Protein AF-A0A959V7H9-F1 (afdb_monomer_lite)

Structure (mmCIF, N/CA/C/O backbone):
data_AF-A0A959V7H9-F1
#
_entry.id   AF-A0A959V7H9-F1
#
loop_
_atom_site.group_PDB
_atom_site.id
_atom_site.type_symbol
_atom_site.label_atom_id
_atom_site.label_alt_id
_atom_site.label_comp_id
_atom_site.label_asym_id
_atom_site.label_entity_id
_atom_site.label_seq_id
_atom_site.pdbx_PDB_ins_code
_atom_site.Cartn_x
_atom_site.Cartn_y
_atom_site.Cartn_z
_atom_site.occupancy
_atom_site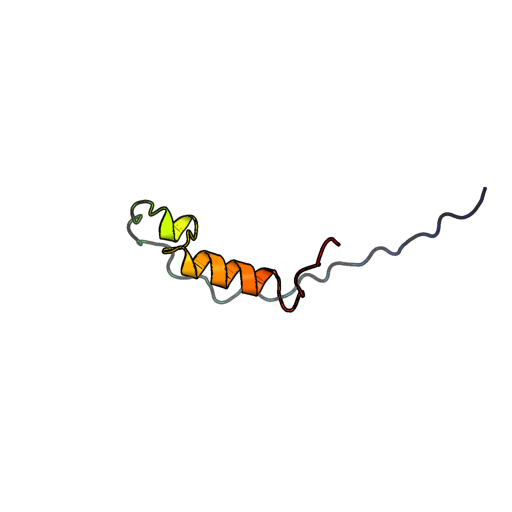.B_iso_or_equiv
_atom_site.auth_seq_id
_atom_site.auth_comp_id
_atom_site.auth_asym_id
_atom_site.auth_atom_id
_atom_site.pdbx_PDB_model_num
ATOM 1 N N . MET A 1 1 ? 26.559 -3.087 45.698 1.00 52.75 1 MET A N 1
ATOM 2 C CA . MET A 1 1 ? 27.576 -3.664 44.785 1.00 52.75 1 MET A CA 1
ATOM 3 C C . MET A 1 1 ? 27.424 -5.176 44.788 1.00 52.75 1 MET A C 1
ATOM 5 O O . MET A 1 1 ? 27.236 -5.714 45.874 1.00 52.75 1 MET A O 1
ATOM 9 N N . LYS A 1 2 ? 27.599 -5.806 43.610 1.00 53.72 2 LYS A N 1
ATOM 10 C CA . LYS A 1 2 ? 27.401 -7.238 43.262 1.00 53.72 2 LYS A CA 1
ATOM 11 C C . LYS A 1 2 ? 25.919 -7.515 42.956 1.00 53.72 2 LYS A C 1
ATOM 13 O O . LYS A 1 2 ? 25.096 -7.254 43.816 1.00 53.72 2 LYS A O 1
ATOM 18 N N . ASN A 1 3 ? 25.505 -7.930 41.758 1.00 49.41 3 ASN A N 1
ATOM 19 C CA . ASN A 1 3 ? 26.048 -8.952 40.857 1.00 49.41 3 ASN A CA 1
ATOM 20 C C . ASN A 1 3 ? 25.496 -8.781 39.416 1.00 49.41 3 ASN A C 1
ATOM 22 O O . ASN A 1 3 ? 24.309 -8.955 39.167 1.00 49.41 3 ASN A O 1
ATOM 26 N N . THR A 1 4 ? 26.357 -8.479 38.441 1.00 56.03 4 THR A N 1
ATOM 27 C CA . THR A 1 4 ? 26.015 -8.551 37.010 1.00 56.03 4 THR A CA 1
ATOM 28 C C . THR A 1 4 ? 26.040 -10.011 36.562 1.00 56.03 4 THR A C 1
ATOM 30 O O . THR A 1 4 ? 27.114 -10.594 36.399 1.00 56.03 4 THR A O 1
ATOM 33 N N . GLY A 1 5 ? 24.860 -10.609 36.400 1.00 56.16 5 GLY A N 1
ATOM 34 C CA . GLY A 1 5 ? 24.701 -11.906 35.749 1.00 56.16 5 GLY A CA 1
ATOM 35 C C . GLY A 1 5 ? 25.052 -11.796 34.266 1.00 56.16 5 GLY A C 1
ATOM 36 O O . GLY A 1 5 ? 24.529 -10.940 33.560 1.00 56.16 5 GLY A O 1
ATOM 37 N N . ARG A 1 6 ? 25.978 -12.639 33.819 1.00 62.09 6 ARG A N 1
ATOM 38 C CA . ARG A 1 6 ? 26.382 -12.820 32.422 1.00 62.09 6 ARG A CA 1
ATOM 39 C C . ARG A 1 6 ? 25.272 -13.564 31.669 1.00 62.09 6 ARG A C 1
ATOM 41 O O . ARG A 1 6 ? 24.907 -14.638 32.136 1.00 62.09 6 ARG A O 1
ATOM 48 N N . PRO A 1 7 ? 24.798 -13.090 30.505 1.00 58.59 7 PRO A N 1
ATOM 49 C CA . PRO A 1 7 ? 24.125 -13.967 29.561 1.00 58.59 7 PRO A CA 1
ATOM 50 C C . PRO A 1 7 ? 25.101 -14.431 28.467 1.00 58.59 7 PRO A C 1
ATOM 52 O O . PRO A 1 7 ? 25.643 -13.643 27.696 1.00 58.59 7 PRO A O 1
ATOM 55 N N . GLU A 1 8 ? 25.389 -15.730 28.529 1.00 57.72 8 GLU A N 1
ATOM 56 C CA . GLU A 1 8 ? 25.620 -16.710 27.459 1.00 57.72 8 GLU A CA 1
ATOM 57 C C . GLU A 1 8 ? 25.673 -16.168 26.006 1.00 57.72 8 GLU A C 1
ATOM 59 O O . GLU A 1 8 ? 24.709 -15.608 25.486 1.00 57.72 8 GLU A O 1
ATOM 64 N N . MET A 1 9 ? 26.788 -16.421 25.311 1.00 56.56 9 MET A N 1
ATOM 65 C CA . MET A 1 9 ? 26.914 -16.252 23.858 1.00 56.56 9 MET A CA 1
ATOM 66 C C . MET A 1 9 ? 26.142 -17.375 23.150 1.00 56.56 9 MET A C 1
ATOM 68 O O . MET A 1 9 ? 26.610 -18.512 23.114 1.00 56.56 9 MET A O 1
ATOM 72 N N . GLY A 1 10 ? 24.977 -17.064 22.582 1.00 56.41 10 GLY A N 1
ATOM 73 C CA . GLY A 1 10 ? 24.268 -17.967 21.674 1.00 56.41 10 GLY A CA 1
ATOM 74 C C . GLY A 1 10 ? 24.952 -18.004 20.308 1.00 56.41 10 GLY A C 1
ATOM 75 O O . GLY A 1 10 ? 25.094 -16.973 19.652 1.00 56.41 10 GLY A O 1
ATOM 76 N N . THR A 1 11 ? 25.397 -19.180 19.874 1.00 55.72 11 THR A N 1
ATOM 77 C CA . THR A 1 11 ? 25.946 -19.404 18.535 1.00 55.72 11 THR A CA 1
ATOM 78 C C . THR A 1 11 ? 24.811 -19.436 17.508 1.00 55.72 11 THR A C 1
ATOM 80 O O . THR A 1 11 ? 23.892 -20.247 17.592 1.00 55.72 11 THR A O 1
ATOM 83 N N . VAL A 1 12 ? 24.859 -18.543 16.519 1.00 57.41 12 VAL A N 1
ATOM 84 C CA . VAL A 1 12 ? 23.960 -18.587 15.358 1.00 57.41 12 VAL A CA 1
ATOM 85 C C . VAL A 1 12 ? 24.351 -19.757 14.457 1.00 57.41 12 VAL A C 1
ATOM 87 O O . VAL A 1 12 ? 25.403 -19.742 13.820 1.00 57.41 12 VAL A O 1
ATOM 90 N N . SER A 1 13 ? 23.497 -20.780 14.419 1.00 49.41 13 SER A N 1
ATOM 91 C CA . SER A 1 13 ? 23.589 -21.890 13.470 1.00 49.41 13 SER A CA 1
ATOM 92 C C . SER A 1 13 ? 23.071 -21.430 12.106 1.00 49.41 13 SER A C 1
ATOM 94 O O . SER A 1 13 ? 21.870 -21.432 11.847 1.00 49.41 13 SER A O 1
ATOM 96 N N . LEU A 1 14 ? 23.987 -20.991 11.243 1.00 59.16 14 LEU A N 1
ATOM 97 C CA . LEU A 1 14 ? 23.746 -20.786 9.817 1.00 59.16 14 LEU A CA 1
ATOM 98 C C . LEU A 1 14 ? 23.753 -22.152 9.133 1.00 59.16 14 LEU A C 1
ATOM 100 O O . LEU A 1 14 ? 24.817 -22.742 9.009 1.00 59.16 14 LEU A O 1
ATOM 104 N N . THR A 1 15 ? 22.596 -22.658 8.709 1.00 57.19 15 THR A N 1
ATOM 105 C CA . THR A 1 15 ? 22.466 -23.580 7.562 1.00 57.19 15 THR A CA 1
ATOM 106 C C . THR A 1 15 ? 20.988 -23.858 7.279 1.00 57.19 15 THR A C 1
ATOM 108 O O . THR A 1 15 ? 20.368 -24.726 7.883 1.00 57.19 15 THR A O 1
ATOM 111 N N . ALA A 1 16 ? 20.423 -23.133 6.318 1.00 49.12 16 ALA A N 1
ATOM 112 C CA . ALA A 1 16 ? 19.336 -23.647 5.497 1.00 49.12 16 ALA A CA 1
ATOM 113 C C . ALA A 1 16 ? 19.695 -23.299 4.052 1.00 49.12 16 ALA A C 1
ATOM 115 O O . ALA A 1 16 ? 20.040 -22.162 3.736 1.00 49.12 16 ALA A O 1
ATOM 116 N N . THR A 1 17 ? 19.767 -24.352 3.255 1.00 46.25 17 THR A N 1
ATOM 117 C CA . THR A 1 17 ? 20.435 -24.498 1.967 1.00 46.25 17 THR A CA 1
ATOM 118 C C . THR A 1 17 ? 19.910 -23.535 0.910 1.00 46.25 17 THR A C 1
ATOM 120 O O . THR A 1 17 ? 18.717 -23.499 0.626 1.00 46.25 17 THR A O 1
ATOM 123 N N . ALA A 1 18 ? 20.841 -22.773 0.339 1.00 51.66 18 ALA A N 1
ATOM 124 C CA . ALA A 1 18 ? 20.666 -21.981 -0.862 1.00 51.66 18 ALA A CA 1
ATOM 125 C C . ALA A 1 18 ? 20.871 -22.890 -2.078 1.00 51.66 18 ALA A C 1
ATOM 127 O O . ALA A 1 18 ? 21.994 -23.092 -2.518 1.00 51.66 18 ALA A O 1
ATOM 128 N N . GLU A 1 19 ? 19.790 -23.466 -2.575 1.00 54.00 19 GLU A N 1
ATOM 129 C CA . GLU A 1 19 ? 19.673 -23.994 -3.934 1.00 54.00 19 GLU A CA 1
ATOM 130 C C . GLU A 1 19 ? 18.178 -23.932 -4.272 1.00 54.00 19 GLU A C 1
ATOM 132 O O . GLU A 1 19 ? 17.353 -24.120 -3.380 1.00 54.00 19 GLU A O 1
ATOM 137 N N . GLU A 1 20 ? 17.831 -23.639 -5.525 1.00 53.84 20 GLU A N 1
ATOM 138 C CA . GLU A 1 20 ? 16.459 -23.447 -6.043 1.00 53.84 20 GLU A CA 1
ATOM 139 C C . GLU A 1 20 ? 15.845 -22.036 -5.872 1.00 53.84 20 G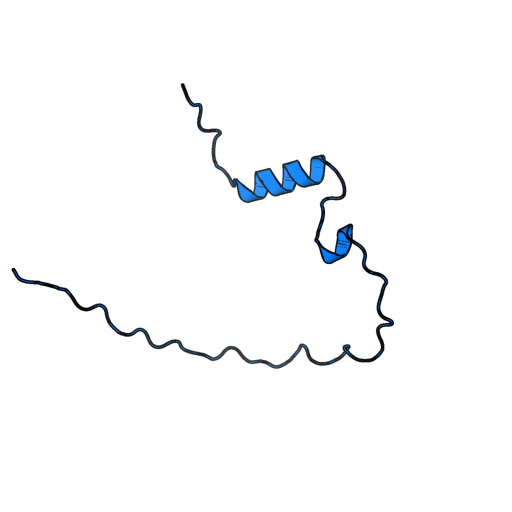LU A C 1
ATOM 141 O O . GLU A 1 20 ? 14.704 -21.875 -5.444 1.00 53.84 20 GLU A O 1
ATOM 146 N N . ALA A 1 21 ? 16.571 -20.985 -6.266 1.00 50.72 21 ALA A N 1
ATOM 147 C CA . ALA A 1 21 ? 15.943 -19.778 -6.832 1.00 50.72 21 ALA A CA 1
ATOM 148 C C . ALA A 1 21 ? 16.915 -19.013 -7.750 1.00 50.72 21 ALA A C 1
ATOM 150 O O . ALA A 1 21 ? 16.953 -17.785 -7.755 1.00 50.72 21 ALA A O 1
ATOM 151 N N . GLU A 1 22 ? 17.738 -19.735 -8.506 1.00 54.78 22 GLU A N 1
ATOM 152 C CA . GLU A 1 22 ? 18.552 -19.167 -9.576 1.00 54.78 22 GLU A CA 1
ATOM 153 C C . GLU A 1 22 ? 18.025 -19.733 -10.892 1.00 54.78 22 GLU A C 1
ATOM 155 O O . GLU A 1 22 ? 18.165 -20.928 -11.124 1.00 54.78 22 GLU A O 1
ATOM 160 N N . LEU A 1 23 ? 17.334 -18.883 -11.666 1.00 54.06 23 LEU A N 1
ATOM 161 C CA . LEU A 1 23 ? 17.151 -18.884 -13.131 1.00 54.06 23 LEU A CA 1
ATOM 162 C C . LEU A 1 23 ? 15.840 -18.153 -13.470 1.00 54.06 23 LEU A C 1
ATOM 164 O O . LEU A 1 23 ? 14.779 -18.759 -13.472 1.00 54.06 23 LEU A O 1
ATOM 168 N N . ASP A 1 24 ? 15.935 -16.833 -13.675 1.00 49.16 24 ASP A N 1
ATOM 169 C CA . ASP A 1 24 ? 15.118 -16.036 -14.625 1.00 49.16 24 ASP A CA 1
ATOM 170 C C . ASP A 1 24 ? 15.498 -14.532 -14.564 1.00 49.16 24 ASP A C 1
ATOM 172 O O . ASP A 1 24 ? 14.675 -13.631 -14.742 1.00 49.16 24 ASP A O 1
ATOM 176 N N . ALA A 1 25 ? 16.767 -14.217 -14.274 1.00 57.12 25 ALA A N 1
ATOM 177 C CA . ALA A 1 25 ? 17.225 -12.835 -14.088 1.00 57.12 25 ALA A CA 1
ATOM 178 C C . ALA A 1 25 ? 17.680 -12.140 -15.384 1.00 57.12 25 ALA A C 1
ATOM 180 O O . ALA A 1 25 ? 18.016 -10.957 -15.357 1.00 57.12 25 ALA A O 1
ATOM 181 N N . GLU A 1 26 ? 17.683 -12.823 -16.529 1.00 59.94 26 GLU A N 1
ATOM 182 C CA . GLU A 1 26 ? 18.281 -12.292 -17.754 1.00 59.94 26 GLU A CA 1
ATOM 183 C C . GLU A 1 26 ? 17.254 -12.238 -18.885 1.00 59.94 26 GLU A C 1
ATOM 185 O O . GLU A 1 26 ? 16.879 -13.245 -19.473 1.00 59.94 26 GLU A O 1
ATOM 190 N N . THR A 1 27 ? 16.828 -11.006 -19.190 1.00 58.91 27 THR A N 1
ATOM 191 C CA . THR A 1 27 ? 15.873 -10.560 -20.230 1.00 58.91 27 THR A CA 1
ATOM 192 C C . THR A 1 27 ? 14.406 -10.367 -19.837 1.00 58.91 27 THR A C 1
ATOM 194 O O . THR A 1 27 ? 13.533 -10.320 -20.702 1.00 58.91 27 THR A O 1
ATOM 197 N N . LYS A 1 28 ? 14.100 -10.063 -18.569 1.00 61.16 28 LYS A N 1
ATOM 198 C CA . LYS A 1 28 ? 12.867 -9.311 -18.300 1.00 61.16 28 LYS A CA 1
ATOM 199 C C . LYS A 1 28 ? 13.128 -7.850 -18.665 1.00 61.16 28 LYS A C 1
ATOM 201 O O . LYS A 1 28 ? 13.840 -7.155 -17.944 1.00 61.16 28 LYS A O 1
ATOM 206 N N . ALA A 1 29 ? 12.625 -7.402 -19.820 1.00 68.31 29 ALA A N 1
ATOM 207 C CA . ALA A 1 29 ? 12.581 -5.979 -20.159 1.00 68.31 29 ALA A CA 1
ATOM 208 C C . ALA A 1 29 ? 12.157 -5.208 -18.901 1.00 68.31 29 ALA A C 1
ATOM 210 O O . ALA A 1 29 ? 11.173 -5.609 -18.278 1.00 68.31 29 ALA A O 1
ATOM 211 N N . GLN A 1 30 ? 12.927 -4.196 -18.480 1.00 73.31 30 GLN A N 1
ATOM 212 C CA . GLN A 1 30 ? 12.607 -3.427 -17.274 1.00 73.31 30 GLN A CA 1
ATOM 213 C C . GLN A 1 30 ? 11.178 -2.900 -17.416 1.00 73.31 30 GLN A C 1
ATOM 215 O O . GLN A 1 30 ? 10.925 -1.982 -18.198 1.00 73.31 30 GLN A O 1
ATOM 220 N N . GLU A 1 31 ? 10.230 -3.534 -16.719 1.00 81.12 31 GLU A N 1
ATOM 221 C CA . GLU A 1 31 ? 8.860 -3.048 -16.673 1.00 81.12 31 GLU A CA 1
ATOM 222 C C . GLU A 1 31 ? 8.908 -1.627 -16.096 1.00 81.12 31 GLU A C 1
ATOM 224 O O . GLU A 1 31 ? 9.679 -1.364 -15.166 1.00 81.12 31 GLU A O 1
ATOM 229 N N . PRO A 1 32 ? 8.133 -0.684 -16.654 1.00 87.56 32 PRO A N 1
ATOM 230 C CA . PRO A 1 32 ? 8.095 0.660 -16.111 1.00 87.56 32 PRO A CA 1
ATOM 231 C C . PRO A 1 32 ? 7.622 0.600 -14.658 1.00 87.56 32 PRO A C 1
ATOM 233 O O . PRO A 1 32 ? 6.680 -0.131 -14.338 1.00 87.56 32 PRO A O 1
ATOM 236 N N . PHE A 1 33 ? 8.265 1.399 -13.802 1.00 89.19 33 PHE A N 1
ATOM 237 C CA . PHE A 1 33 ? 7.909 1.509 -12.390 1.00 89.19 33 PHE A CA 1
ATOM 238 C C . PHE A 1 33 ? 6.400 1.733 -12.234 1.00 89.19 33 PHE A C 1
ATOM 240 O O . PHE A 1 33 ? 5.827 2.692 -12.759 1.00 89.19 33 PHE A O 1
ATOM 247 N N . CYS A 1 34 ? 5.755 0.832 -11.506 1.00 88.19 34 CYS A N 1
ATOM 248 C CA . CYS A 1 34 ? 4.339 0.845 -11.213 1.00 88.19 34 CYS A CA 1
ATOM 249 C C . CYS A 1 34 ? 4.161 0.980 -9.696 1.00 88.19 34 CYS A C 1
ATOM 251 O O . CYS A 1 34 ? 4.233 -0.024 -8.985 1.00 88.19 34 CYS A O 1
ATOM 253 N N . PRO A 1 35 ? 3.830 2.181 -9.181 1.00 88.00 35 PRO A N 1
ATOM 254 C CA . PRO A 1 35 ? 3.739 2.432 -7.741 1.00 88.00 35 PRO A CA 1
ATOM 255 C C . PRO A 1 35 ? 2.852 1.431 -6.989 1.00 88.00 35 PRO A C 1
ATOM 257 O O . PRO A 1 35 ? 3.175 1.020 -5.882 1.00 88.00 35 PRO A O 1
ATOM 260 N N . HIS A 1 36 ? 1.749 0.992 -7.602 1.00 89.25 36 HIS A N 1
ATOM 261 C CA . HIS A 1 36 ? 0.834 0.030 -6.984 1.00 89.25 36 HIS A CA 1
ATOM 262 C C . HIS A 1 36 ? 1.454 -1.357 -6.794 1.00 89.25 36 HIS A C 1
ATOM 264 O O . HIS A 1 36 ? 1.168 -2.016 -5.799 1.00 89.25 36 HIS A O 1
ATOM 270 N N . LYS A 1 37 ? 2.290 -1.804 -7.736 1.00 86.31 37 LYS A N 1
ATOM 271 C CA . LYS A 1 37 ? 2.961 -3.104 -7.654 1.00 86.31 37 LYS A CA 1
ATOM 272 C C . LYS A 1 37 ? 4.226 -3.001 -6.806 1.00 86.31 37 LYS A C 1
ATOM 274 O O . LYS A 1 37 ? 4.383 -3.762 -5.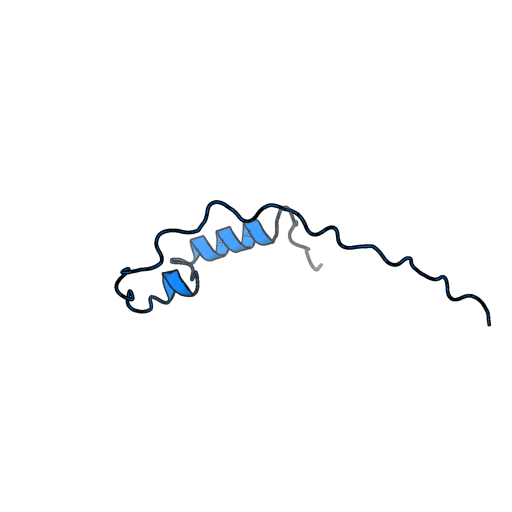859 1.00 86.31 37 LYS A O 1
ATOM 279 N N . ASP A 1 38 ? 5.068 -2.017 -7.105 1.00 91.25 38 ASP A N 1
ATOM 280 C CA . ASP A 1 38 ? 6.423 -1.918 -6.559 1.00 91.25 38 ASP A CA 1
ATOM 281 C C . ASP A 1 38 ? 6.442 -1.435 -5.106 1.00 91.25 38 ASP A C 1
ATOM 283 O O . ASP A 1 38 ? 7.291 -1.853 -4.324 1.00 91.25 38 ASP A O 1
ATOM 287 N N . LEU A 1 39 ? 5.476 -0.597 -4.714 1.00 89.69 39 LEU A N 1
ATOM 288 C CA . LEU A 1 39 ? 5.300 -0.158 -3.324 1.00 89.69 39 LEU A CA 1
ATOM 289 C C . LEU A 1 39 ? 4.184 -0.933 -2.601 1.00 89.69 39 LEU A C 1
ATOM 291 O O . LEU A 1 39 ? 3.827 -0.585 -1.477 1.00 89.69 39 LEU A O 1
ATOM 295 N N . ASN A 1 40 ? 3.615 -1.966 -3.240 1.00 87.31 40 ASN A N 1
ATOM 296 C CA . ASN A 1 40 ? 2.510 -2.781 -2.720 1.00 87.31 40 ASN A CA 1
ATOM 297 C C . ASN A 1 40 ? 1.338 -1.942 -2.166 1.00 87.31 40 ASN A C 1
ATOM 299 O O . ASN A 1 40 ? 0.788 -2.219 -1.088 1.00 87.31 40 ASN A O 1
ATOM 303 N N . LEU A 1 41 ? 0.976 -0.881 -2.892 1.00 91.44 41 LEU A N 1
ATOM 304 C CA . LEU A 1 41 ? -0.090 0.020 -2.471 1.00 91.44 41 LEU A CA 1
ATOM 305 C C . LEU A 1 41 ? -1.455 -0.660 -2.626 1.00 91.44 41 LEU A C 1
ATOM 307 O O . LEU A 1 41 ? -1.687 -1.375 -3.606 1.00 91.44 41 LEU A O 1
ATOM 311 N N . PRO A 1 42 ? -2.377 -0.424 -1.682 1.00 92.44 42 PRO A N 1
ATOM 312 C CA . PRO A 1 42 ? -3.731 -0.941 -1.776 1.00 92.44 42 PRO A CA 1
ATOM 313 C C . PRO A 1 42 ? -4.463 -0.305 -2.962 1.00 92.44 42 PRO A C 1
ATOM 315 O O . PRO A 1 42 ? -4.332 0.889 -3.229 1.00 92.44 42 PRO A O 1
ATOM 318 N N . LYS A 1 43 ? -5.258 -1.108 -3.666 1.00 90.12 43 LY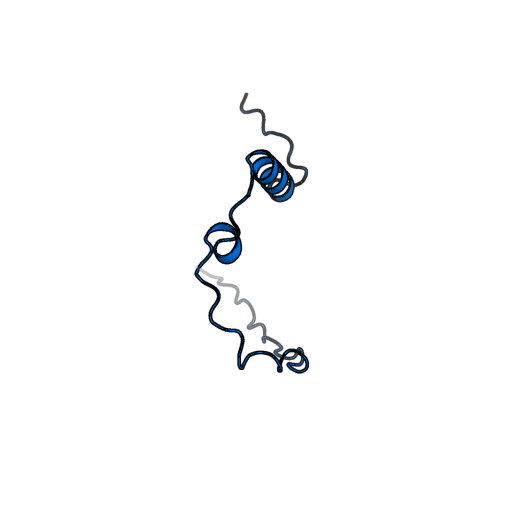S A N 1
ATOM 319 C CA . LYS A 1 43 ? -6.049 -0.684 -4.830 1.00 90.12 43 LYS A CA 1
ATOM 320 C C . LYS A 1 43 ? -7.363 -0.012 -4.437 1.00 90.12 43 LYS A C 1
ATOM 322 O O . LYS A 1 43 ? -7.992 0.632 -5.272 1.00 90.12 43 LYS A O 1
ATOM 327 N N . SER A 1 44 ? -7.800 -0.184 -3.190 1.00 94.12 44 SER A N 1
ATOM 328 C CA . SER A 1 44 ? -9.023 0.411 -2.655 1.00 94.12 44 SER A CA 1
ATOM 329 C C . SER A 1 44 ? -8.942 0.610 -1.142 1.00 94.12 44 SER A C 1
ATOM 331 O O . SER A 1 44 ? -8.100 0.026 -0.456 1.00 94.12 44 SER A O 1
ATOM 333 N N . TYR A 1 45 ? -9.858 1.418 -0.609 1.00 93.44 45 TYR A N 1
ATOM 334 C CA . TYR A 1 45 ? -10.005 1.605 0.833 1.00 93.44 45 TYR A CA 1
ATOM 335 C C . TYR A 1 45 ? -10.358 0.296 1.559 1.00 93.44 45 TYR A C 1
ATOM 337 O O . TYR A 1 45 ? -9.819 0.016 2.627 1.00 93.44 45 TYR A O 1
ATOM 345 N N . ASP A 1 46 ? -11.184 -0.559 0.956 1.00 94.56 46 ASP A N 1
ATOM 346 C CA . ASP A 1 46 ? -11.554 -1.848 1.551 1.00 94.56 46 ASP A CA 1
ATOM 347 C C . ASP A 1 46 ? -10.337 -2.757 1.762 1.00 94.56 46 ASP A C 1
ATOM 349 O O . ASP A 1 46 ? -10.231 -3.448 2.778 1.00 94.56 46 ASP A O 1
ATOM 353 N N . GLU A 1 47 ? -9.372 -2.718 0.839 1.00 92.94 47 GLU A N 1
ATOM 354 C CA . GLU A 1 47 ? -8.115 -3.447 0.983 1.00 92.94 47 GLU A CA 1
ATOM 355 C C . GLU A 1 47 ? -7.290 -2.930 2.171 1.00 92.94 47 GLU A C 1
ATOM 357 O O . GLU A 1 47 ? -6.717 -3.729 2.915 1.00 92.94 47 GLU A O 1
ATOM 362 N N . VAL A 1 48 ? -7.279 -1.612 2.403 1.00 91.81 48 VAL A N 1
ATOM 363 C CA . VAL A 1 48 ? -6.650 -1.004 3.589 1.00 91.81 48 VAL A CA 1
ATOM 364 C C . VAL A 1 48 ? -7.291 -1.545 4.862 1.00 91.81 48 VAL A C 1
ATOM 366 O O . VAL A 1 48 ? -6.585 -2.009 5.756 1.00 91.81 48 VAL A O 1
ATOM 369 N N . VAL A 1 49 ? -8.624 -1.528 4.936 1.00 91.00 49 VAL A N 1
ATOM 370 C CA . VAL A 1 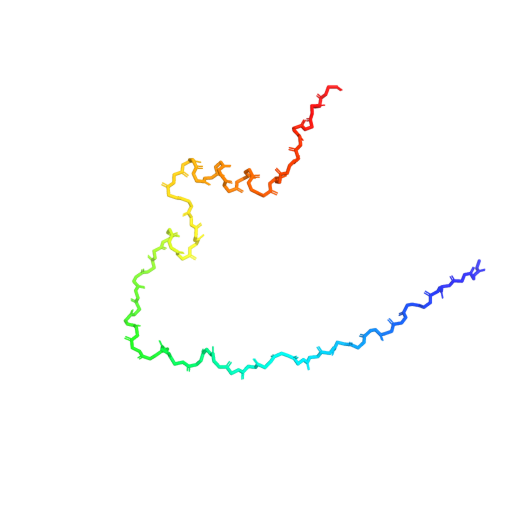49 ? -9.374 -1.985 6.113 1.00 91.00 49 VAL A CA 1
ATOM 371 C C . VAL A 1 49 ? -9.116 -3.467 6.386 1.00 91.00 49 VAL A C 1
ATOM 373 O O . VAL A 1 49 ? -8.888 -3.851 7.531 1.00 91.00 49 VAL A O 1
ATOM 376 N N . LEU A 1 50 ? -9.099 -4.310 5.351 1.00 90.62 50 LEU A N 1
ATOM 377 C CA . LEU A 1 50 ? -8.800 -5.737 5.492 1.00 90.62 50 LEU A CA 1
ATOM 378 C C . LEU A 1 50 ? -7.365 -5.986 5.968 1.00 90.62 50 LEU A C 1
ATOM 380 O O . LEU A 1 50 ? -7.156 -6.799 6.869 1.00 90.62 50 LEU A O 1
ATOM 384 N N . ARG A 1 51 ? -6.376 -5.285 5.397 1.00 90.25 51 ARG A N 1
ATOM 385 C CA . ARG A 1 51 ? -4.975 -5.371 5.839 1.00 90.25 51 ARG A CA 1
ATOM 386 C C . ARG A 1 51 ? -4.829 -4.906 7.291 1.00 90.25 51 ARG A C 1
ATOM 388 O O . ARG A 1 51 ? -4.176 -5.587 8.074 1.00 90.25 51 ARG A O 1
ATOM 395 N N . MET A 1 52 ? -5.493 -3.814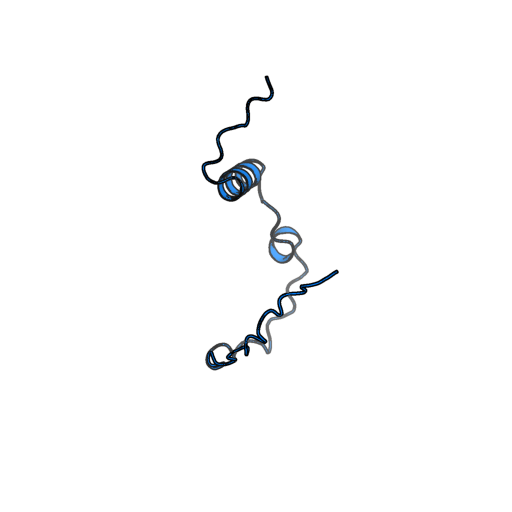 7.670 1.00 87.50 52 MET A N 1
ATOM 396 C CA . MET A 1 52 ? -5.480 -3.291 9.037 1.00 87.50 52 MET A CA 1
ATOM 397 C C . MET A 1 52 ? -6.090 -4.282 10.034 1.00 87.50 52 MET A C 1
ATOM 399 O O . MET A 1 52 ? -5.468 -4.585 11.045 1.00 87.50 52 MET A O 1
ATOM 403 N N . LYS A 1 53 ? -7.257 -4.862 9.720 1.00 86.38 53 LYS A N 1
ATOM 404 C CA . LYS A 1 53 ? -7.893 -5.892 10.558 1.00 86.38 53 LYS A CA 1
ATOM 405 C C . LYS A 1 53 ? -6.997 -7.117 10.738 1.00 86.38 53 LYS A C 1
ATOM 407 O O . LYS A 1 53 ? -6.883 -7.637 11.840 1.00 86.38 53 LYS A O 1
ATOM 412 N N . ARG A 1 54 ? -6.314 -7.557 9.675 1.00 86.25 54 ARG A N 1
ATOM 413 C CA . ARG A 1 54 ? -5.332 -8.651 9.761 1.00 86.25 54 ARG A CA 1
ATOM 414 C C . ARG A 1 54 ? -4.154 -8.298 10.670 1.00 86.25 54 ARG A C 1
ATOM 416 O O . ARG A 1 54 ? -3.741 -9.143 11.453 1.00 86.25 54 ARG A O 1
ATOM 423 N N . LEU A 1 55 ? -3.632 -7.073 10.576 1.00 85.69 55 LEU A N 1
ATOM 424 C CA . LEU A 1 55 ? -2.520 -6.597 11.409 1.00 85.69 55 LEU A CA 1
ATOM 425 C C . LEU A 1 55 ? -2.906 -6.448 12.884 1.00 85.69 55 LEU A C 1
ATOM 427 O O . LEU A 1 55 ? -2.090 -6.720 13.758 1.00 85.69 55 LEU A O 1
ATOM 431 N N . GLN A 1 56 ? -4.139 -6.028 13.163 1.00 80.38 56 GLN A N 1
ATOM 432 C CA . GLN A 1 56 ? -4.657 -5.890 14.525 1.00 80.38 56 GLN A CA 1
ATOM 433 C C . GLN A 1 56 ? -5.013 -7.245 15.162 1.00 80.38 56 GLN A C 1
ATOM 435 O O . GLN A 1 56 ? -5.151 -7.325 16.381 1.00 80.38 56 GLN A O 1
ATOM 440 N N . GLY A 1 57 ? -5.107 -8.324 14.376 1.00 74.19 57 GLY A N 1
ATOM 441 C CA . GLY A 1 57 ? -5.436 -9.657 14.878 1.00 74.19 57 GLY A CA 1
ATOM 442 C C . GLY A 1 57 ? -6.818 -9.694 15.539 1.00 74.19 57 GLY A C 1
ATOM 443 O O . GLY A 1 57 ? -7.757 -9.061 15.067 1.00 74.19 57 GLY A O 1
ATOM 444 N N . THR A 1 58 ? -6.953 -10.427 16.645 1.00 68.69 58 THR A N 1
ATOM 445 C CA . THR A 1 58 ? -8.183 -10.484 17.461 1.00 68.69 58 THR A CA 1
ATOM 446 C C . THR A 1 58 ? -8.237 -9.388 18.525 1.00 68.69 58 THR A C 1
ATOM 448 O O . THR A 1 58 ? -8.888 -9.569 19.552 1.00 68.69 58 THR A O 1
ATOM 451 N N . ARG A 1 59 ? -7.486 -8.292 18.363 1.00 65.19 59 ARG A N 1
ATOM 452 C CA . ARG A 1 59 ? -7.462 -7.233 19.370 1.00 65.19 59 ARG A CA 1
ATOM 453 C C . ARG A 1 59 ? -8.834 -6.560 19.395 1.00 65.19 59 ARG A C 1
ATOM 455 O O . ARG A 1 59 ? -9.223 -5.903 18.432 1.00 65.19 59 ARG A O 1
ATOM 462 N N . GLU A 1 60 ? -9.561 -6.770 20.488 1.00 67.19 60 GLU A N 1
ATOM 463 C CA . GLU A 1 60 ? -10.753 -5.993 20.823 1.00 67.19 60 GLU A CA 1
ATOM 464 C C . GLU A 1 60 ? -10.374 -4.506 20.798 1.00 67.19 60 GLU A C 1
ATOM 466 O O . GLU A 1 60 ? -9.259 -4.137 21.187 1.00 67.19 60 GLU A O 1
ATOM 471 N N . ALA A 1 61 ? -11.269 -3.652 20.298 1.00 66.44 61 ALA A N 1
ATOM 472 C CA . ALA A 1 61 ? -11.055 -2.214 20.376 1.00 66.44 61 ALA A CA 1
ATOM 473 C C . ALA A 1 61 ? -10.905 -1.846 21.859 1.00 66.44 61 ALA A C 1
ATOM 475 O O . ALA A 1 61 ? -11.811 -2.101 22.649 1.00 66.44 61 ALA A O 1
ATOM 476 N N . GLU A 1 62 ? -9.750 -1.305 22.248 1.00 63.88 62 GLU A N 1
ATOM 477 C CA . GLU A 1 62 ? -9.567 -0.798 23.605 1.00 63.88 62 GLU A CA 1
ATOM 478 C C . GLU A 1 62 ? -10.479 0.422 23.757 1.00 63.88 62 GLU A C 1
ATOM 480 O O . GLU A 1 62 ? -10.209 1.492 23.209 1.00 63.88 62 GLU A O 1
ATOM 485 N N . ASP A 1 63 ? -11.609 0.214 24.431 1.00 66.06 63 ASP A N 1
ATOM 486 C CA . ASP A 1 63 ? -12.554 1.258 24.798 1.00 66.06 63 ASP A CA 1
ATOM 487 C C . ASP A 1 63 ? -11.859 2.145 25.841 1.00 66.06 63 ASP A C 1
ATOM 489 O O . ASP A 1 63 ? -11.691 1.764 27.000 1.00 66.06 63 ASP A O 1
ATOM 493 N N . LEU A 1 64 ? -11.338 3.290 25.399 1.00 61.69 64 LEU A N 1
ATOM 494 C CA . LEU A 1 64 ? -10.733 4.303 26.264 1.00 61.69 64 LEU A CA 1
ATOM 495 C C . LEU A 1 64 ? -11.859 5.065 26.978 1.00 61.69 64 LEU A C 1
ATOM 497 O O . LEU A 1 64 ? -12.177 6.191 26.594 1.00 61.69 64 LEU A O 1
ATOM 501 N N . ASN A 1 65 ? -12.464 4.427 27.982 1.00 56.88 65 ASN A N 1
ATOM 502 C CA . ASN A 1 65 ? -13.437 5.026 28.899 1.00 56.88 65 ASN A CA 1
ATOM 503 C C . ASN A 1 65 ? -12.866 5.135 30.315 1.00 56.88 65 ASN A C 1
ATOM 505 O O . ASN A 1 65 ? -12.397 4.106 30.851 1.00 56.88 65 ASN A O 1
#

pLDDT: mean 70.58, std 16.13, range [46.25, 94.56]

Secondary structure (DSSP, 8-state):
-------------------S--S--S----PPP-HHHHT---SSHHHHHHHHHHHHTT-------

Radius of gyration: 23.48 Å; chains: 1; bounding box: 41×30×65 Å

Sequence (65 aa):
MKNTGRPEMGTVSLTATAEEAELDAETKAQEPFCPHKDLNLPKSYDEVVLRMKRLQGTREAEDLN

Foldseek 3Di:
DDDDDDDDDDDDDDDDDPDPDDDDPPDPDPDPDDCCVPVVDDPDPVSVVVVVCVVCDPDDPPPPD